Protein AF-A0A848LFN4-F1 (afdb_monomer)

Organism: NCBI:txid394095

Foldseek 3Di:
DDDDDDDDDDDDDDDDDDDDPDDPPPDDDPDDDPCVDDQPPVVVVLVVVLVVLLVVLVVCCVVVLDPPVVSVVLNVVSVVLVVVVVVCCVVVVNDDDPVRVVVSVVVVVVSVVVVVVSSVVSVVVVVVD

Radius of gyration: 28.33 Å; Cα contacts (8 Å, |Δi|>4): 30; chains: 1; bounding box: 35×71×81 Å

Mean predicted aligned error: 16.23 Å

Structure (mmCIF, N/CA/C/O backbone):
data_AF-A0A848LFN4-F1
#
_entry.id   AF-A0A848LFN4-F1
#
loop_
_atom_site.group_PDB
_atom_site.id
_atom_site.type_symbol
_atom_site.label_atom_id
_atom_site.label_alt_id
_atom_site.label_comp_id
_atom_site.label_asym_id
_atom_site.label_entity_id
_atom_site.label_seq_id
_atom_site.pdbx_PDB_ins_code
_atom_site.Cartn_x
_atom_site.Cartn_y
_atom_site.Cartn_z
_atom_site.occupancy
_atom_site.B_iso_or_equiv
_atom_site.auth_seq_id
_atom_site.auth_comp_id
_atom_site.auth_asym_id
_atom_site.auth_atom_id
_atom_site.pdbx_PDB_model_num
ATOM 1 N N . MET A 1 1 ? -17.391 47.658 -32.162 1.00 40.41 1 MET A N 1
ATOM 2 C CA . MET A 1 1 ? -16.770 47.814 -33.494 1.00 40.41 1 MET A CA 1
ATOM 3 C C . MET A 1 1 ? -16.634 46.442 -34.133 1.00 40.41 1 MET A C 1
ATOM 5 O O . MET A 1 1 ? -16.214 45.515 -33.455 1.00 40.41 1 MET A O 1
ATOM 9 N N . ARG A 1 2 ? -17.084 46.309 -35.384 1.00 47.34 2 ARG A N 1
ATOM 10 C CA . ARG A 1 2 ? -17.006 45.104 -36.225 1.00 47.34 2 ARG A CA 1
ATOM 11 C C . ARG A 1 2 ? -15.719 45.170 -37.042 1.00 47.34 2 ARG A C 1
ATOM 13 O O . ARG A 1 2 ? -15.503 46.227 -37.616 1.00 47.34 2 ARG A O 1
ATOM 20 N N . LEU A 1 3 ? -14.980 44.071 -37.189 1.00 41.88 3 LEU A N 1
ATOM 21 C CA . LEU A 1 3 ? -14.149 43.808 -38.372 1.00 41.88 3 LEU A CA 1
ATOM 22 C C . LEU A 1 3 ? -14.160 42.300 -38.662 1.00 41.88 3 LEU A C 1
ATOM 24 O O . LEU A 1 3 ? -13.658 41.482 -37.898 1.00 41.88 3 LEU A O 1
ATOM 28 N N . THR A 1 4 ? -14.833 41.969 -39.755 1.00 54.84 4 THR A N 1
ATOM 29 C CA . THR A 1 4 ? -14.909 40.672 -40.430 1.00 54.84 4 THR A CA 1
ATOM 30 C C . THR A 1 4 ? -13.743 40.486 -41.409 1.00 54.84 4 THR A C 1
ATOM 32 O O . THR A 1 4 ? -13.117 41.470 -41.804 1.00 54.84 4 THR A O 1
ATOM 35 N N . SER A 1 5 ? -13.624 39.252 -41.930 1.00 48.47 5 SER A N 1
ATOM 36 C CA . SER A 1 5 ? -12.953 38.801 -43.181 1.00 48.47 5 SER A CA 1
ATOM 37 C C . SER A 1 5 ? -11.565 38.170 -42.960 1.00 48.47 5 SER A C 1
ATOM 39 O O . SER A 1 5 ? -10.638 38.852 -42.554 1.00 48.47 5 SER A O 1
ATOM 41 N N . ALA A 1 6 ? -11.407 36.840 -43.007 1.00 55.69 6 ALA A N 1
ATOM 42 C CA . ALA A 1 6 ? -11.413 35.931 -44.169 1.00 55.69 6 ALA A CA 1
ATOM 43 C C . ALA A 1 6 ? 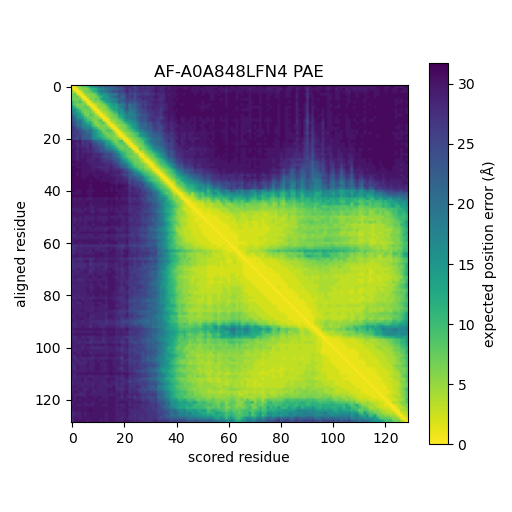-10.117 35.990 -44.997 1.00 55.69 6 ALA A C 1
ATOM 45 O O . ALA A 1 6 ? -9.879 36.980 -45.672 1.00 55.69 6 ALA A O 1
ATOM 46 N N . LEU A 1 7 ? -9.366 34.882 -45.050 1.00 47.06 7 LEU A N 1
ATOM 47 C CA . LEU A 1 7 ? -8.582 34.532 -46.235 1.00 47.06 7 LEU A CA 1
ATOM 48 C C . LEU A 1 7 ? -8.558 33.006 -46.416 1.00 47.06 7 LEU A C 1
ATOM 50 O O . LEU A 1 7 ? -8.087 32.255 -45.566 1.00 47.06 7 LEU A O 1
ATOM 54 N N . ARG A 1 8 ? -9.139 32.577 -47.537 1.00 59.47 8 ARG A N 1
ATOM 55 C CA . ARG A 1 8 ? -9.046 31.246 -48.134 1.00 59.47 8 ARG A CA 1
ATOM 56 C C . ARG A 1 8 ? -8.008 31.318 -49.253 1.00 59.47 8 ARG A C 1
ATOM 58 O O . ARG A 1 8 ? -8.162 32.168 -50.122 1.00 59.47 8 ARG A O 1
ATOM 65 N N . SER A 1 9 ? -7.069 30.381 -49.286 1.00 49.66 9 SER A N 1
ATOM 66 C CA . SER A 1 9 ? -6.341 29.925 -50.487 1.00 49.66 9 SER A CA 1
ATOM 67 C C . SER A 1 9 ? -5.454 28.751 -50.041 1.00 49.66 9 SER A C 1
ATOM 69 O O . SER A 1 9 ? -4.626 28.915 -49.157 1.00 49.66 9 SER A O 1
ATOM 71 N N . ALA A 1 10 ? -5.774 27.487 -50.336 1.00 53.97 10 ALA A N 1
ATOM 72 C CA . ALA A 1 10 ? -5.760 26.782 -51.624 1.00 53.97 10 ALA A CA 1
ATOM 73 C C . ALA A 1 10 ? -4.344 26.586 -52.199 1.00 53.97 10 ALA A C 1
ATOM 75 O O . ALA A 1 10 ? -3.650 27.568 -52.435 1.00 53.97 10 ALA A O 1
ATOM 76 N N . VAL A 1 11 ? -4.016 25.311 -52.481 1.00 48.22 11 VAL A N 1
ATOM 77 C CA . VAL A 1 11 ? -3.279 24.743 -53.643 1.00 48.22 11 VAL A CA 1
ATOM 78 C C . VAL A 1 11 ? -2.309 23.626 -53.190 1.00 48.22 11 VAL A C 1
ATOM 80 O O . VAL A 1 11 ? -1.370 23.881 -52.452 1.00 48.22 11 VAL A O 1
ATOM 83 N N . VAL A 1 12 ? -2.717 22.354 -53.313 1.00 43.66 12 VAL A N 1
ATOM 84 C CA . VAL A 1 12 ? -2.411 21.342 -54.366 1.00 43.66 12 VAL A CA 1
ATOM 85 C C . VAL A 1 12 ? -1.118 20.540 -54.125 1.00 43.66 12 VAL A C 1
ATOM 87 O O . VAL A 1 12 ? -0.016 21.066 -54.100 1.00 43.66 12 VAL A O 1
ATOM 90 N N . ALA A 1 13 ? -1.352 19.231 -53.983 1.00 52.31 13 ALA A N 1
ATOM 91 C CA . ALA A 1 13 ? -0.564 18.042 -54.312 1.00 52.31 13 ALA A CA 1
ATOM 92 C C . ALA A 1 13 ? 0.899 18.171 -54.786 1.00 52.31 13 ALA A C 1
ATOM 94 O O . ALA A 1 13 ? 1.169 18.702 -55.859 1.00 52.31 13 ALA A O 1
ATOM 95 N N . SER A 1 14 ? 1.772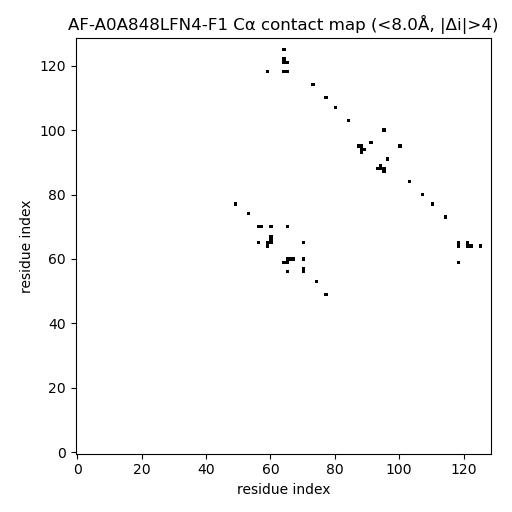 17.426 -54.096 1.00 51.28 14 SER A N 1
ATOM 96 C CA . SER A 1 14 ? 2.916 16.749 -54.714 1.00 51.28 14 SER A CA 1
ATOM 97 C C . SER A 1 14 ? 2.845 15.251 -54.432 1.00 51.28 14 SER A C 1
ATOM 99 O O . SER A 1 14 ? 2.794 14.791 -53.293 1.00 51.28 14 SER A O 1
ATOM 101 N N . LEU A 1 15 ? 2.778 14.531 -55.541 1.00 53.78 15 LEU A N 1
ATOM 102 C CA . LEU A 1 15 ? 2.780 13.095 -55.740 1.00 53.78 15 LEU A CA 1
ATOM 103 C C . LEU A 1 15 ? 4.195 12.515 -55.559 1.00 53.78 15 LEU A C 1
ATOM 105 O O . LEU A 1 15 ? 5.172 13.166 -55.911 1.00 53.78 15 LEU A O 1
ATOM 109 N N . LEU A 1 16 ? 4.229 11.237 -55.161 1.00 56.69 16 LEU A N 1
ATOM 110 C CA . LEU A 1 16 ? 5.280 10.236 -55.406 1.00 56.69 16 LEU A CA 1
ATOM 111 C C . LEU A 1 16 ? 6.582 10.355 -54.600 1.00 56.69 16 LEU A C 1
ATOM 113 O O . LEU A 1 16 ? 7.387 11.251 -54.803 1.00 56.69 16 LEU A O 1
ATOM 117 N N . LEU A 1 17 ? 6.857 9.321 -53.800 1.00 54.22 17 LEU A N 1
ATOM 118 C CA . LEU A 1 17 ? 7.865 8.313 -54.153 1.00 54.22 17 LEU A CA 1
ATOM 119 C C . LEU A 1 17 ? 7.759 7.136 -53.177 1.00 54.22 17 LEU A C 1
ATOM 121 O O . LEU A 1 17 ? 8.036 7.244 -51.986 1.00 54.22 17 LEU A O 1
ATOM 125 N N . ALA A 1 18 ? 7.310 6.007 -53.721 1.00 54.69 18 ALA A N 1
ATOM 126 C CA . ALA A 1 18 ? 7.386 4.703 -53.095 1.00 54.69 18 ALA A CA 1
ATOM 127 C C . ALA A 1 18 ? 8.856 4.358 -52.822 1.00 54.69 18 ALA A C 1
ATOM 129 O O . ALA A 1 18 ? 9.652 4.249 -53.754 1.00 54.69 18 ALA A O 1
ATOM 130 N N . THR A 1 19 ? 9.217 4.173 -51.556 1.00 61.72 19 THR A N 1
ATOM 131 C CA . THR A 1 19 ? 10.470 3.518 -51.190 1.00 61.72 19 THR A CA 1
ATOM 132 C C . THR A 1 19 ? 10.224 2.007 -51.173 1.00 61.72 19 THR A C 1
ATOM 134 O O . THR A 1 19 ? 9.380 1.538 -50.405 1.00 61.72 19 THR A O 1
ATOM 137 N N . PRO A 1 20 ? 10.909 1.202 -52.006 1.00 53.19 20 PRO A N 1
ATOM 138 C CA . PRO A 1 20 ? 10.940 -0.230 -51.775 1.00 53.19 20 PRO A CA 1
ATOM 139 C C . PRO A 1 20 ? 11.730 -0.444 -50.484 1.00 53.19 20 PRO A C 1
ATOM 141 O O . PRO A 1 20 ? 12.905 -0.084 -50.397 1.00 53.19 20 PRO A O 1
ATOM 144 N N . VAL A 1 21 ? 11.080 -0.989 -49.456 1.00 64.50 21 VAL A N 1
ATOM 145 C CA . VAL A 1 21 ? 11.810 -1.501 -48.300 1.00 64.50 21 VAL A CA 1
ATOM 146 C C . VAL A 1 21 ? 12.581 -2.721 -48.801 1.00 64.50 21 VAL A C 1
ATOM 148 O O . VAL A 1 21 ? 12.003 -3.731 -49.203 1.00 64.50 21 VAL A O 1
ATOM 151 N N . LEU A 1 22 ? 13.900 -2.575 -48.901 1.00 48.91 22 LEU A N 1
ATOM 152 C CA . LEU A 1 22 ? 14.788 -3.681 -49.206 1.00 48.91 22 LEU A CA 1
ATOM 153 C C . LEU A 1 22 ? 14.661 -4.681 -48.052 1.00 48.91 22 LEU A C 1
ATOM 155 O O . LEU A 1 22 ? 14.828 -4.317 -46.887 1.00 48.91 22 LEU A O 1
ATOM 159 N N . ALA A 1 23 ? 14.309 -5.917 -48.394 1.00 50.12 23 ALA A N 1
ATOM 160 C CA . ALA A 1 23 ? 14.214 -7.039 -47.482 1.00 50.12 23 ALA A CA 1
ATOM 161 C C . ALA A 1 23 ? 15.522 -7.197 -46.692 1.00 50.12 23 ALA A C 1
ATOM 163 O O . ALA A 1 23 ? 16.540 -7.636 -47.224 1.00 50.12 23 ALA A O 1
ATOM 164 N N . ALA A 1 24 ? 15.483 -6.849 -45.407 1.00 43.03 24 ALA A N 1
ATOM 165 C CA . ALA A 1 24 ? 16.432 -7.352 -44.432 1.00 43.03 24 ALA A CA 1
ATOM 166 C C . ALA A 1 24 ? 16.003 -8.781 -44.085 1.00 43.03 24 ALA A C 1
ATOM 168 O O . ALA A 1 24 ? 15.245 -9.020 -43.147 1.00 43.03 24 ALA A O 1
ATOM 169 N N . GLU A 1 25 ? 16.455 -9.732 -44.899 1.00 49.44 25 GLU A N 1
ATOM 170 C CA . GLU A 1 25 ? 16.495 -11.133 -44.511 1.00 49.44 25 GLU A CA 1
ATOM 171 C C . GLU A 1 25 ? 17.619 -11.304 -43.485 1.00 49.44 25 GLU A C 1
ATOM 173 O O . GLU A 1 25 ? 18.770 -11.590 -43.803 1.00 49.44 25 GLU A O 1
ATOM 178 N N . THR A 1 26 ? 17.279 -11.098 -42.219 1.00 46.00 26 THR A N 1
ATOM 179 C CA . THR A 1 26 ? 17.990 -11.721 -41.106 1.00 46.00 26 THR A CA 1
ATOM 180 C C . THR A 1 26 ? 16.978 -12.590 -40.391 1.00 46.00 26 THR A C 1
ATOM 182 O O . THR A 1 26 ? 16.208 -12.135 -39.548 1.00 46.00 26 THR A O 1
ATOM 185 N N . ALA A 1 27 ? 16.953 -13.859 -40.792 1.00 52.56 27 ALA A N 1
ATOM 186 C CA . ALA A 1 27 ? 16.223 -14.906 -40.106 1.00 52.56 27 ALA A CA 1
ATOM 187 C C . ALA A 1 27 ? 16.580 -14.887 -38.606 1.00 52.56 27 ALA A C 1
ATOM 189 O O . ALA A 1 27 ? 17.752 -15.069 -38.259 1.00 52.56 27 ALA A O 1
ATOM 190 N N . PRO A 1 28 ? 15.615 -14.699 -37.690 1.00 44.47 28 PRO A N 1
ATOM 191 C CA . PRO A 1 28 ? 15.839 -15.076 -36.312 1.00 44.47 28 PRO A CA 1
ATOM 192 C C . PRO A 1 28 ? 15.818 -16.604 -36.260 1.00 44.47 28 PRO A C 1
ATOM 194 O O . PRO A 1 28 ? 14.795 -17.238 -36.522 1.00 44.47 28 PRO A O 1
ATOM 197 N N . ALA A 1 29 ? 16.961 -17.205 -35.938 1.00 55.56 29 ALA A N 1
ATOM 198 C CA . ALA A 1 29 ? 17.020 -18.606 -35.554 1.00 55.56 29 ALA A CA 1
ATOM 199 C C . ALA A 1 29 ? 15.994 -18.863 -34.428 1.00 55.56 29 ALA A C 1
ATOM 201 O O . ALA A 1 29 ? 16.049 -18.177 -33.401 1.00 55.56 29 ALA A O 1
ATOM 202 N N . PRO A 1 30 ? 15.062 -19.826 -34.567 1.00 51.09 30 PRO A N 1
ATOM 203 C CA . PRO A 1 30 ? 14.217 -20.228 -33.457 1.00 51.09 30 PRO A CA 1
ATOM 204 C C . PRO A 1 30 ? 15.065 -21.061 -32.491 1.00 51.09 30 PRO A C 1
ATOM 206 O O . PRO A 1 30 ? 15.200 -22.274 -32.639 1.00 51.09 30 PRO A O 1
ATOM 209 N N . ALA A 1 31 ? 15.671 -20.405 -31.502 1.00 56.06 31 ALA A N 1
ATOM 210 C CA . ALA A 1 31 ? 16.250 -21.106 -30.365 1.00 56.06 31 ALA A CA 1
ATOM 211 C C . ALA A 1 31 ? 15.102 -21.663 -29.493 1.00 56.06 31 ALA A C 1
ATOM 213 O O . ALA A 1 31 ? 14.242 -20.895 -29.048 1.00 56.06 31 ALA A O 1
ATOM 214 N N . PRO A 1 32 ? 15.055 -22.985 -29.242 1.00 52.22 32 PRO A N 1
ATOM 215 C CA . PRO A 1 32 ? 14.046 -23.601 -28.399 1.00 52.22 32 PRO A CA 1
ATOM 216 C C . PRO A 1 32 ? 14.395 -23.297 -26.944 1.00 52.22 32 PRO A C 1
ATOM 218 O O . PRO A 1 32 ? 15.460 -23.659 -26.451 1.00 52.22 32 PRO A O 1
ATOM 221 N N . GLY A 1 33 ? 13.506 -22.604 -26.245 1.00 41.06 33 GLY A N 1
ATOM 222 C CA . GLY A 1 33 ? 13.788 -22.218 -24.869 1.00 41.06 33 GLY A CA 1
ATOM 223 C C . GLY A 1 33 ? 12.657 -21.455 -24.221 1.00 41.06 33 GLY A C 1
ATOM 224 O O . GLY A 1 33 ? 12.885 -20.437 -23.578 1.00 41.06 33 GLY A O 1
ATOM 225 N N . ALA A 1 34 ? 11.428 -21.941 -24.379 1.00 46.66 34 ALA A N 1
ATOM 226 C CA . ALA A 1 34 ? 10.371 -21.618 -23.441 1.00 46.66 34 ALA A CA 1
ATOM 227 C C . ALA A 1 34 ? 10.772 -22.182 -22.066 1.00 46.66 34 ALA A C 1
ATOM 229 O O . ALA A 1 34 ? 10.315 -23.248 -21.665 1.00 46.66 34 ALA A O 1
ATOM 230 N N . GLU A 1 35 ? 11.622 -21.467 -21.321 1.00 44.31 35 GLU A N 1
ATOM 231 C CA . GLU A 1 35 ? 11.800 -21.686 -19.886 1.00 44.31 35 GLU A CA 1
ATOM 232 C C . GLU A 1 35 ? 10.563 -21.113 -19.168 1.00 44.31 35 GLU A C 1
ATOM 234 O O . GLU A 1 35 ? 10.594 -20.151 -18.398 1.00 44.31 35 GLU A O 1
ATOM 239 N N . GLN A 1 36 ? 9.408 -21.714 -19.466 1.00 49.72 36 GLN A N 1
ATOM 240 C CA . GLN A 1 36 ? 8.170 -21.596 -18.708 1.00 49.72 36 GLN A CA 1
ATOM 241 C C . GLN A 1 36 ? 8.392 -22.289 -17.365 1.00 49.72 36 GLN A C 1
ATOM 243 O O . GLN A 1 36 ? 7.980 -23.422 -17.146 1.00 49.72 36 GLN A O 1
ATOM 248 N N . GLY A 1 37 ? 9.130 -21.636 -16.472 1.00 46.06 37 GLY A N 1
ATOM 249 C CA . GLY A 1 37 ? 9.658 -22.354 -15.322 1.00 46.06 37 GLY A CA 1
ATOM 250 C C . GLY A 1 37 ? 9.928 -21.533 -14.084 1.00 46.06 37 GLY A C 1
ATOM 251 O O . GLY A 1 37 ? 10.590 -22.058 -13.201 1.00 46.06 37 GLY A O 1
ATOM 252 N N . ARG A 1 38 ? 9.475 -20.272 -13.949 1.00 47.81 38 ARG A N 1
ATOM 253 C CA . ARG A 1 38 ? 9.714 -19.562 -12.670 1.00 47.81 38 ARG A CA 1
ATOM 254 C C . ARG A 1 38 ? 8.833 -18.364 -12.293 1.00 47.81 38 ARG A C 1
ATOM 256 O O . ARG A 1 38 ? 9.139 -17.691 -11.312 1.00 47.81 38 ARG A O 1
ATOM 263 N N . HIS A 1 39 ? 7.700 -18.113 -12.955 1.00 50.34 39 HIS A N 1
ATOM 264 C CA . HIS A 1 39 ? 6.920 -16.881 -12.706 1.00 50.34 39 HIS A CA 1
ATOM 265 C C . HIS A 1 39 ? 5.715 -17.003 -11.746 1.00 50.34 39 HIS A C 1
ATOM 267 O O . HIS A 1 39 ? 5.165 -15.984 -11.323 1.00 50.34 39 HIS A O 1
ATOM 273 N N . HIS A 1 40 ? 5.331 -18.200 -11.286 1.00 50.72 40 HIS A N 1
ATOM 274 C CA . HIS A 1 40 ? 4.125 -18.351 -10.447 1.00 50.72 40 HIS A CA 1
ATOM 275 C C . HIS A 1 40 ? 4.320 -18.134 -8.937 1.00 50.72 40 HIS A C 1
ATOM 277 O O . HIS A 1 40 ? 3.345 -17.930 -8.207 1.00 50.72 40 HIS A O 1
ATOM 283 N N . ARG A 1 41 ? 5.557 -18.137 -8.421 1.00 53.47 41 ARG A N 1
ATOM 284 C CA . ARG A 1 41 ? 5.781 -18.079 -6.960 1.00 53.47 41 ARG A CA 1
ATOM 285 C C . ARG A 1 41 ? 5.581 -16.678 -6.368 1.00 53.47 41 ARG A C 1
ATOM 287 O O . ARG A 1 41 ? 5.245 -16.552 -5.191 1.00 53.47 41 ARG A O 1
ATOM 294 N N . GLY A 1 42 ? 5.773 -15.630 -7.171 1.00 56.25 42 GLY A N 1
ATOM 295 C CA . GLY A 1 42 ? 5.640 -14.236 -6.735 1.00 56.25 42 GLY A CA 1
ATOM 296 C C . GLY A 1 42 ? 4.188 -13.781 -6.569 1.00 56.25 42 GLY A C 1
ATOM 297 O O . GLY A 1 42 ? 3.870 -13.121 -5.580 1.00 56.25 42 GLY A O 1
ATOM 298 N N . HIS A 1 43 ? 3.303 -14.179 -7.490 1.00 59.78 43 HIS A N 1
ATOM 299 C CA . HIS A 1 43 ? 1.901 -13.741 -7.506 1.00 59.78 43 HIS A CA 1
ATOM 300 C C . HIS A 1 43 ? 1.142 -14.218 -6.260 1.00 59.78 43 HIS A C 1
ATOM 302 O O . HIS A 1 43 ? 0.597 -13.408 -5.512 1.00 59.78 43 HIS A O 1
ATOM 308 N N . ARG A 1 44 ? 1.270 -15.512 -5.930 1.00 63.75 44 ARG A N 1
ATOM 309 C CA . ARG A 1 44 ? 0.638 -16.109 -4.741 1.00 63.75 44 ARG A CA 1
ATOM 310 C C . ARG A 1 44 ? 1.083 -15.467 -3.424 1.00 63.75 44 ARG A C 1
ATOM 312 O O . ARG A 1 44 ? 0.320 -15.436 -2.463 1.00 63.75 44 ARG A O 1
ATOM 319 N N . LYS A 1 45 ? 2.323 -14.963 -3.337 1.00 69.94 45 LYS A N 1
ATOM 320 C CA . LYS A 1 45 ? 2.809 -14.279 -2.125 1.00 69.94 45 LYS A CA 1
ATOM 321 C C . LYS A 1 45 ? 2.189 -12.895 -1.953 1.00 69.94 45 LYS A C 1
ATOM 323 O O . LYS A 1 45 ? 2.023 -12.471 -0.811 1.00 69.94 45 LYS A O 1
ATOM 328 N N . PHE A 1 46 ? 1.905 -12.186 -3.042 1.00 70.06 46 PHE A N 1
ATOM 329 C CA . PHE A 1 46 ? 1.274 -10.871 -2.968 1.00 70.06 46 PHE A CA 1
ATOM 330 C C . PHE A 1 46 ? -0.210 -11.001 -2.628 1.00 70.06 46 PHE A C 1
ATOM 332 O O . PHE A 1 46 ? -0.656 -10.358 -1.684 1.00 70.06 46 PHE A O 1
ATOM 339 N N . GLU A 1 47 ? -0.929 -11.904 -3.297 1.00 74.19 47 GLU A N 1
ATOM 340 C CA . GLU A 1 47 ? -2.353 -12.162 -3.034 1.00 74.19 47 GLU A CA 1
ATOM 341 C C . GLU A 1 47 ? -2.592 -12.539 -1.574 1.00 74.19 47 GLU A C 1
ATOM 343 O O . GLU A 1 47 ? -3.333 -11.859 -0.874 1.00 74.19 47 GLU A O 1
ATOM 348 N N . ARG A 1 48 ? -1.817 -13.491 -1.041 1.00 81.44 48 ARG A N 1
ATOM 349 C CA . ARG A 1 48 ? -1.895 -13.859 0.382 1.00 81.44 48 ARG A CA 1
ATOM 350 C C . ARG A 1 48 ? -1.613 -12.701 1.341 1.00 81.44 48 ARG A C 1
ATOM 352 O O . ARG A 1 48 ? -2.096 -12.709 2.474 1.00 81.44 48 ARG A O 1
ATOM 359 N N . LYS A 1 49 ? -0.768 -11.740 0.950 1.00 80.19 49 LYS A N 1
ATOM 360 C CA . LYS A 1 49 ? -0.479 -10.555 1.774 1.00 80.19 49 LYS A CA 1
ATOM 361 C C . LYS A 1 49 ? -1.612 -9.539 1.703 1.00 80.19 49 LYS A C 1
ATOM 363 O O . LYS A 1 49 ? -1.906 -8.936 2.731 1.00 80.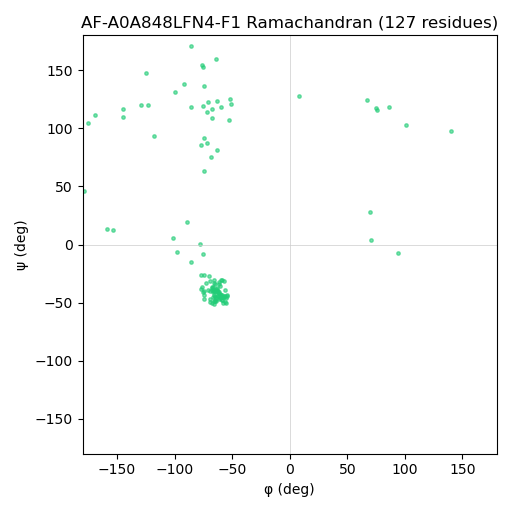19 49 LYS A O 1
ATOM 368 N N . PHE A 1 50 ? -2.213 -9.368 0.531 1.00 81.44 50 PHE A N 1
ATOM 369 C CA . PHE A 1 50 ? -3.345 -8.478 0.319 1.00 81.44 50 PHE A CA 1
ATOM 370 C C . PHE A 1 50 ? -4.591 -8.995 1.042 1.00 81.44 50 PHE A C 1
ATOM 372 O O . PHE A 1 50 ? -5.104 -8.296 1.903 1.00 81.44 50 PHE A O 1
ATOM 379 N N . GLU A 1 51 ? -4.950 -10.268 0.868 1.00 85.44 51 GLU A N 1
ATOM 380 C CA . GLU A 1 51 ? -6.054 -10.902 1.604 1.00 85.44 51 GLU A CA 1
ATOM 381 C C . GLU A 1 51 ? -5.878 -10.800 3.128 1.00 85.44 51 GLU A C 1
ATOM 383 O O . GLU A 1 51 ? -6.825 -10.596 3.885 1.00 85.44 51 GLU A O 1
ATOM 388 N N . ARG A 1 52 ? -4.641 -10.957 3.625 1.00 87.31 52 ARG A N 1
ATOM 389 C CA . ARG A 1 52 ? -4.357 -10.802 5.060 1.00 87.31 52 ARG A CA 1
ATOM 390 C C . ARG A 1 52 ? -4.599 -9.366 5.526 1.00 87.31 52 ARG A C 1
ATOM 392 O O . ARG A 1 52 ? -4.961 -9.168 6.682 1.00 87.31 52 ARG A O 1
ATOM 399 N N . MET A 1 53 ? -4.332 -8.384 4.674 1.00 85.06 53 MET A N 1
ATOM 400 C CA . MET A 1 53 ? -4.582 -6.980 4.968 1.00 85.06 53 MET A CA 1
ATOM 401 C C . MET A 1 53 ? -6.075 -6.662 4.904 1.00 85.06 53 MET A C 1
ATOM 403 O O . MET A 1 53 ? -6.565 -6.033 5.832 1.00 85.06 53 MET A O 1
ATOM 407 N N . GLU A 1 54 ? -6.797 -7.152 3.897 1.00 86.62 54 GLU A N 1
ATOM 408 C CA . GLU A 1 54 ? -8.256 -7.009 3.808 1.00 86.62 54 GLU A CA 1
ATOM 409 C C . GLU A 1 54 ? -8.936 -7.552 5.059 1.00 86.62 54 GLU A C 1
ATOM 411 O O . GLU A 1 54 ? -9.626 -6.805 5.739 1.00 86.62 54 GLU A O 1
ATOM 416 N N . ARG A 1 55 ? -8.601 -8.780 5.477 1.00 89.94 55 ARG A N 1
ATOM 417 C CA . ARG A 1 55 ? -9.132 -9.354 6.725 1.00 89.94 55 ARG A CA 1
ATOM 418 C C . ARG A 1 55 ? -8.834 -8.509 7.965 1.00 89.94 55 ARG A C 1
ATOM 420 O O . ARG A 1 55 ? -9.598 -8.541 8.923 1.00 89.94 55 ARG A O 1
ATOM 427 N N . ARG A 1 56 ? -7.707 -7.788 7.995 1.00 87.12 56 ARG A N 1
ATOM 428 C CA . ARG A 1 56 ? -7.376 -6.880 9.109 1.00 87.12 56 ARG A CA 1
ATOM 429 C C . ARG A 1 56 ? -8.213 -5.609 9.069 1.00 87.12 56 ARG A C 1
ATOM 431 O O . ARG A 1 56 ? -8.614 -5.151 10.130 1.00 87.12 56 ARG A O 1
ATOM 438 N N . LEU A 1 57 ? -8.449 -5.061 7.880 1.00 86.75 57 LEU A N 1
ATOM 439 C CA . LEU A 1 57 ? -9.326 -3.910 7.689 1.00 86.75 57 LEU A CA 1
ATOM 440 C C . LEU A 1 57 ? -10.766 -4.281 8.051 1.00 86.75 57 LEU A C 1
ATOM 442 O O . LEU A 1 57 ? -11.362 -3.594 8.867 1.00 86.75 57 LEU A O 1
ATOM 446 N N . ASP A 1 58 ? -11.273 -5.412 7.558 1.00 88.12 58 ASP A N 1
ATOM 447 C CA . ASP A 1 58 ? -12.626 -5.896 7.862 1.00 88.12 58 ASP A CA 1
ATOM 448 C C . ASP A 1 58 ? -12.812 -6.123 9.362 1.00 88.12 58 ASP A C 1
ATOM 450 O O . ASP A 1 58 ? -13.780 -5.655 9.954 1.00 88.12 58 ASP A O 1
ATOM 454 N N . ARG A 1 59 ? -11.832 -6.764 10.010 1.00 87.81 59 ARG A N 1
ATOM 455 C CA . ARG A 1 59 ? -11.842 -6.938 11.463 1.00 87.81 59 ARG A CA 1
ATOM 456 C C . ARG A 1 59 ? -11.837 -5.600 12.200 1.00 87.81 59 ARG A C 1
ATOM 458 O O . ARG A 1 59 ? -12.569 -5.451 13.169 1.00 87.81 59 ARG A O 1
ATOM 465 N N . ALA A 1 60 ? -11.041 -4.634 11.752 1.00 86.06 60 ALA A N 1
ATOM 466 C CA . ALA A 1 60 ? -11.020 -3.305 12.351 1.00 86.06 60 ALA A CA 1
ATOM 467 C C . ALA A 1 60 ? -12.346 -2.553 12.157 1.00 86.06 60 ALA A C 1
ATOM 469 O O . ALA A 1 60 ? -12.724 -1.787 13.038 1.00 86.06 60 ALA A O 1
ATOM 470 N N . VAL A 1 61 ? -13.076 -2.799 11.064 1.00 88.88 61 VAL A N 1
ATOM 471 C CA . VAL A 1 61 ? -14.438 -2.278 10.884 1.00 88.88 61 VAL A CA 1
ATOM 472 C C . VAL A 1 61 ? -15.419 -2.950 11.838 1.00 88.88 61 VAL A C 1
ATOM 474 O O . VAL A 1 61 ? -16.173 -2.259 12.515 1.00 88.88 61 VAL A O 1
ATOM 477 N N . SER A 1 62 ? -15.386 -4.281 11.956 1.00 86.06 62 SER A N 1
ATOM 478 C CA . SER A 1 62 ? -16.247 -5.008 12.902 1.00 86.06 62 SER A CA 1
ATOM 479 C C . SER A 1 62 ? -15.980 -4.621 14.359 1.00 86.06 62 SER A C 1
ATOM 481 O O . SER A 1 62 ? -16.903 -4.573 15.162 1.00 86.06 62 SER A O 1
ATOM 483 N N . GLU A 1 63 ? -14.728 -4.316 14.701 1.00 85.06 63 GLU A N 1
ATOM 484 C CA . GLU A 1 63 ? -14.328 -3.805 16.018 1.00 85.06 63 GLU A CA 1
ATOM 485 C C . GLU A 1 63 ? -14.641 -2.301 16.194 1.00 85.06 63 GLU A C 1
ATOM 487 O O . GLU A 1 63 ? -14.324 -1.723 17.230 1.00 85.06 63 GLU A O 1
ATOM 492 N N . GLY A 1 64 ? -15.231 -1.641 15.189 1.00 81.44 64 GLY A N 1
ATOM 493 C CA . GLY A 1 64 ? -15.579 -0.216 15.207 1.00 81.44 64 GLY A CA 1
ATOM 494 C C . GLY A 1 64 ? -14.383 0.741 15.137 1.00 81.44 64 GLY A C 1
ATOM 495 O O . GLY A 1 64 ? -14.560 1.954 15.2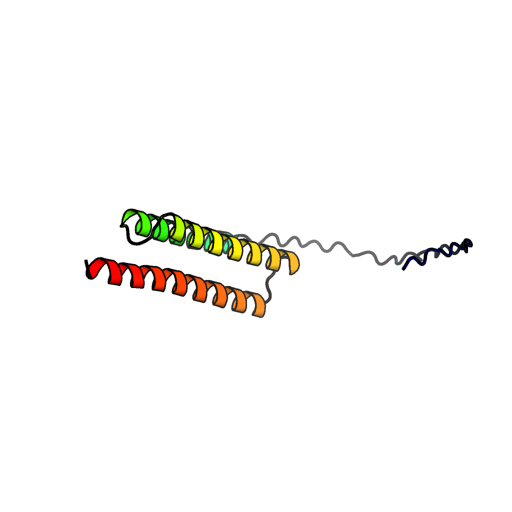26 1.00 81.44 64 GLY A O 1
ATOM 496 N N . ARG A 1 65 ? -13.162 0.216 14.986 1.00 83.56 65 ARG A N 1
ATOM 497 C CA . ARG A 1 65 ? -11.904 0.983 14.924 1.00 83.56 65 ARG A CA 1
ATOM 498 C C . ARG A 1 65 ? -11.720 1.708 13.595 1.00 83.56 65 ARG A C 1
ATOM 500 O O . ARG A 1 65 ? -11.012 2.707 13.531 1.00 83.56 65 ARG A O 1
ATOM 507 N N . LEU A 1 66 ? -12.328 1.197 12.530 1.00 85.81 66 LEU A N 1
ATOM 508 C CA . LEU A 1 66 ? -12.392 1.838 11.219 1.00 85.81 66 LEU A CA 1
ATOM 509 C C . LEU A 1 66 ? -13.844 1.961 10.781 1.00 85.81 66 LEU A C 1
ATOM 511 O O . LEU A 1 66 ? -14.664 1.088 11.052 1.00 85.81 66 LEU A O 1
ATOM 515 N N . THR A 1 67 ? -14.152 3.021 10.046 1.00 87.75 67 THR A N 1
ATOM 516 C CA . THR A 1 67 ? -15.408 3.075 9.297 1.00 87.75 67 THR A CA 1
ATOM 517 C C . THR A 1 67 ? -15.307 2.209 8.041 1.00 87.75 67 THR A C 1
ATOM 519 O O . THR A 1 67 ? -14.219 2.007 7.493 1.00 87.75 67 THR A O 1
ATOM 522 N N . GLN A 1 68 ? -16.450 1.732 7.545 1.00 87.00 68 GLN A N 1
ATOM 523 C CA . GLN A 1 68 ? -16.517 0.991 6.282 1.00 87.00 68 GLN A CA 1
ATOM 524 C C . GLN A 1 68 ? -15.879 1.791 5.130 1.00 87.00 68 GLN A C 1
ATOM 526 O O . GLN A 1 68 ? -15.061 1.260 4.386 1.00 87.00 68 GLN A O 1
ATOM 531 N N . ALA A 1 69 ? -16.160 3.098 5.059 1.00 88.38 69 ALA A N 1
ATOM 532 C CA . ALA A 1 69 ? -15.609 3.987 4.040 1.00 88.38 69 ALA A CA 1
ATOM 533 C C . ALA A 1 69 ? -14.074 4.099 4.102 1.00 88.38 69 ALA A C 1
ATOM 535 O O . ALA A 1 69 ? -13.415 4.069 3.065 1.00 88.38 69 ALA A O 1
ATOM 536 N N . GLU A 1 70 ? -13.484 4.199 5.297 1.00 86.62 70 GLU A N 1
ATOM 537 C CA . GLU A 1 70 ? -12.023 4.242 5.450 1.00 86.62 70 GLU A CA 1
ATOM 538 C C . GLU A 1 70 ? -11.381 2.904 5.051 1.00 86.62 70 GLU A C 1
ATOM 540 O O . GLU A 1 70 ? -10.357 2.880 4.367 1.00 86.62 70 GLU A O 1
ATOM 545 N N . ALA A 1 71 ? -11.990 1.777 5.432 1.00 89.19 71 ALA A N 1
ATOM 546 C CA . ALA A 1 71 ? -11.515 0.461 5.016 1.00 89.19 71 ALA A CA 1
ATOM 547 C C . ALA A 1 71 ? -11.559 0.294 3.491 1.00 89.19 71 ALA A C 1
ATOM 549 O O . ALA A 1 71 ? -10.588 -0.187 2.902 1.00 89.19 71 ALA A O 1
ATOM 550 N N . ASP A 1 72 ? -12.636 0.739 2.848 1.00 91.06 72 ASP A N 1
ATOM 551 C CA . ASP A 1 72 ? -12.792 0.677 1.396 1.00 91.06 72 ASP A CA 1
ATOM 552 C C . ASP A 1 72 ? -11.791 1.591 0.673 1.00 91.06 72 ASP A C 1
ATOM 554 O O . ASP A 1 72 ? -11.217 1.192 -0.343 1.00 91.06 72 ASP A O 1
ATOM 558 N N . GLN A 1 73 ? -11.474 2.765 1.233 1.00 91.12 73 GLN A N 1
ATOM 559 C CA . GLN A 1 73 ? -10.390 3.616 0.728 1.00 91.12 73 GLN A CA 1
ATOM 560 C C . GLN A 1 73 ? -9.035 2.903 0.778 1.00 91.12 73 GLN A C 1
ATOM 562 O O . GLN A 1 73 ? -8.307 2.896 -0.216 1.00 91.12 73 GLN A O 1
ATOM 567 N N . PHE A 1 74 ? -8.700 2.247 1.894 1.00 91.06 74 PHE A N 1
ATOM 568 C CA . PHE A 1 74 ? -7.450 1.491 1.993 1.00 91.06 74 PHE A CA 1
ATOM 569 C C . PHE A 1 74 ? -7.410 0.305 1.024 1.00 91.06 74 PHE A C 1
ATOM 571 O O . PHE A 1 74 ? -6.370 0.045 0.414 1.00 91.06 74 PHE A O 1
ATOM 578 N N . LYS A 1 75 ? -8.530 -0.398 0.828 1.00 90.19 75 LYS A N 1
ATOM 579 C CA . LYS A 1 75 ? -8.629 -1.463 -0.180 1.00 90.19 75 LYS A CA 1
ATOM 580 C C . LYS A 1 75 ? -8.394 -0.911 -1.586 1.00 90.19 75 LYS A C 1
ATOM 582 O O . LYS A 1 75 ? -7.570 -1.462 -2.315 1.00 90.19 75 LYS A O 1
ATOM 587 N N . ALA A 1 76 ? -9.034 0.203 -1.939 1.00 92.19 76 ALA A N 1
ATOM 588 C CA . ALA A 1 76 ? -8.875 0.848 -3.239 1.00 92.19 76 ALA A CA 1
ATOM 589 C C . ALA A 1 76 ? -7.433 1.329 -3.484 1.00 92.19 76 ALA A C 1
ATOM 591 O O . ALA A 1 76 ? -6.881 1.083 -4.555 1.00 92.19 76 ALA A O 1
ATOM 592 N N . GLU A 1 77 ? -6.788 1.958 -2.495 1.00 89.06 77 GLU A N 1
ATOM 593 C CA . GLU A 1 77 ? -5.371 2.351 -2.577 1.00 89.06 77 GLU A CA 1
ATOM 594 C C . GLU A 1 77 ? -4.458 1.133 -2.796 1.00 89.06 77 GLU A C 1
ATOM 596 O O . GLU A 1 77 ? -3.562 1.158 -3.643 1.00 89.06 77 GLU A O 1
ATOM 601 N N . GLY A 1 78 ? -4.704 0.037 -2.075 1.00 87.69 78 GLY A N 1
ATOM 602 C CA . GLY A 1 78 ? -3.930 -1.192 -2.223 1.00 87.69 78 GLY A CA 1
ATOM 603 C C . GLY A 1 78 ? -4.133 -1.887 -3.577 1.00 87.69 78 GLY A C 1
ATOM 604 O O . GLY A 1 78 ? -3.168 -2.419 -4.134 1.00 87.69 78 GLY A O 1
ATOM 605 N N . LEU A 1 79 ? -5.352 -1.857 -4.129 1.00 89.38 79 LEU A N 1
ATOM 606 C CA . LEU A 1 79 ? -5.644 -2.348 -5.480 1.00 89.38 79 LEU A CA 1
ATOM 607 C C . LEU A 1 79 ? -4.934 -1.508 -6.543 1.00 89.38 79 LEU A C 1
ATOM 609 O O . LEU A 1 79 ? -4.265 -2.080 -7.401 1.00 89.38 79 LEU A O 1
ATOM 613 N N . LYS A 1 80 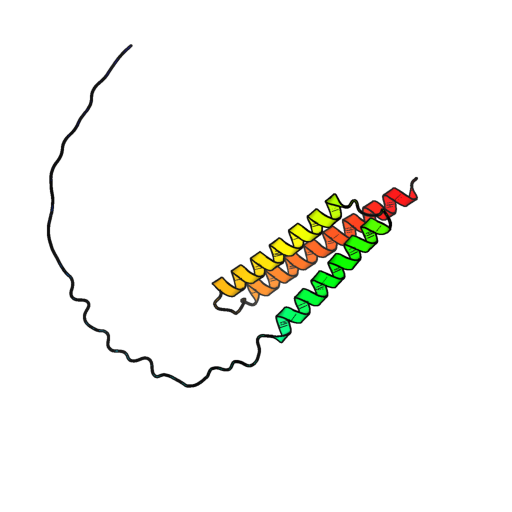? -4.970 -0.175 -6.434 1.00 90.44 80 LYS A N 1
ATOM 614 C CA . LYS A 1 80 ? -4.229 0.718 -7.339 1.00 90.44 80 LYS A CA 1
ATOM 615 C C . LYS A 1 80 ? -2.734 0.410 -7.342 1.00 90.44 80 LYS A C 1
ATOM 617 O O . LYS A 1 80 ? -2.148 0.252 -8.407 1.00 90.44 80 LYS A O 1
ATOM 622 N N . LEU A 1 81 ? -2.122 0.214 -6.170 1.00 87.31 81 LEU A N 1
ATOM 623 C CA . LEU A 1 81 ? -0.705 -0.169 -6.093 1.00 87.31 81 LEU A CA 1
ATOM 624 C C . LEU A 1 81 ? -0.414 -1.511 -6.787 1.00 87.31 81 LEU A C 1
ATOM 626 O O . LEU A 1 81 ? 0.652 -1.694 -7.378 1.00 87.31 81 LEU A O 1
ATOM 630 N N . ARG A 1 82 ? -1.348 -2.468 -6.712 1.00 85.94 82 ARG A N 1
ATOM 631 C CA . ARG A 1 82 ? -1.237 -3.759 -7.406 1.00 85.94 82 ARG A CA 1
ATOM 632 C C . ARG A 1 82 ? -1.312 -3.576 -8.919 1.00 85.94 82 ARG A C 1
ATOM 634 O O . ARG A 1 82 ? -0.525 -4.196 -9.633 1.00 85.94 82 ARG A O 1
ATOM 641 N N . GLU A 1 83 ? -2.250 -2.769 -9.395 1.00 89.69 83 GLU A N 1
ATOM 642 C CA . GLU A 1 83 ? -2.419 -2.478 -10.818 1.00 89.69 83 GLU A CA 1
ATOM 643 C C . GLU A 1 83 ? -1.215 -1.726 -11.378 1.00 89.69 83 GLU A C 1
ATOM 645 O O . GLU A 1 83 ? -0.674 -2.142 -12.398 1.00 89.69 83 GLU A O 1
ATOM 650 N N . GLU A 1 84 ? -0.705 -0.721 -10.664 1.00 87.69 84 GLU A N 1
ATOM 651 C CA . GLU A 1 84 ? 0.540 -0.031 -11.017 1.00 87.69 84 GLU A CA 1
ATOM 652 C C . GLU A 1 84 ? 1.712 -1.008 -11.126 1.00 87.69 84 GLU A C 1
ATOM 654 O O . GLU A 1 84 ? 2.480 -0.957 -12.084 1.00 87.69 84 GLU A O 1
ATOM 659 N N . LEU A 1 85 ? 1.845 -1.938 -10.175 1.00 84.69 85 LEU A N 1
ATOM 660 C CA . LEU A 1 85 ? 2.896 -2.952 -10.218 1.00 84.69 85 LEU A CA 1
ATOM 661 C C . LEU A 1 85 ? 2.749 -3.883 -11.424 1.00 84.69 85 LEU A C 1
ATOM 663 O O . LEU A 1 85 ? 3.748 -4.288 -12.023 1.00 84.69 85 LEU A O 1
ATOM 667 N N . LYS A 1 86 ? 1.511 -4.260 -11.751 1.00 86.38 86 LYS A N 1
ATOM 668 C CA . LYS A 1 86 ? 1.205 -5.104 -12.905 1.00 86.38 86 LYS A CA 1
ATOM 669 C C . LYS A 1 86 ? 1.555 -4.369 -14.199 1.00 86.38 86 LYS A C 1
ATOM 671 O O . LYS A 1 86 ? 2.312 -4.918 -14.990 1.00 86.38 86 LYS A O 1
ATOM 676 N N . ALA A 1 87 ? 1.121 -3.119 -14.342 1.00 88.38 87 ALA A N 1
ATOM 677 C CA . ALA A 1 87 ? 1.420 -2.268 -15.488 1.00 88.38 87 ALA A CA 1
ATOM 678 C C . ALA A 1 87 ? 2.928 -2.024 -15.646 1.00 88.38 87 ALA A C 1
ATOM 680 O O . ALA A 1 87 ? 3.462 -2.172 -16.738 1.00 88.38 87 ALA A O 1
ATOM 681 N N . GLN A 1 88 ? 3.651 -1.734 -14.557 1.00 85.44 88 GLN A N 1
ATOM 682 C CA . GLN A 1 88 ? 5.111 -1.584 -14.588 1.00 85.44 88 GLN A CA 1
ATOM 683 C C . GLN A 1 88 ? 5.810 -2.875 -15.009 1.00 85.44 88 GLN A C 1
ATOM 685 O O . GLN A 1 88 ? 6.773 -2.837 -15.769 1.00 85.44 88 GLN A O 1
ATOM 690 N N . ARG A 1 89 ? 5.327 -4.029 -14.536 1.00 86.06 89 ARG A N 1
ATOM 691 C CA . ARG A 1 89 ? 5.868 -5.324 -14.948 1.00 86.06 89 ARG A CA 1
ATOM 692 C C . ARG A 1 89 ? 5.600 -5.594 -16.426 1.00 86.06 89 ARG A C 1
ATOM 694 O O . ARG A 1 89 ? 6.496 -6.088 -17.096 1.00 86.06 89 ARG A O 1
ATOM 701 N N . GLU A 1 90 ? 4.395 -5.317 -16.910 1.00 87.06 90 GLU A N 1
ATOM 702 C CA . GLU A 1 90 ? 4.022 -5.496 -18.318 1.00 87.06 90 GLU A CA 1
ATOM 703 C C . GLU A 1 90 ? 4.842 -4.571 -19.224 1.00 87.06 90 GLU A C 1
ATOM 705 O O . GLU A 1 90 ? 5.446 -5.044 -20.183 1.00 87.06 90 GLU A O 1
ATOM 710 N N . ALA A 1 91 ? 4.978 -3.294 -18.854 1.00 86.12 91 ALA A N 1
ATOM 711 C CA . ALA A 1 91 ? 5.816 -2.322 -19.556 1.00 86.12 91 ALA A CA 1
ATOM 712 C C . ALA A 1 91 ? 7.306 -2.710 -19.563 1.00 86.12 91 ALA A C 1
ATOM 714 O O . ALA A 1 91 ? 8.008 -2.441 -20.532 1.00 86.12 91 ALA A O 1
ATOM 715 N N . ALA A 1 92 ? 7.790 -3.373 -18.508 1.00 84.19 92 ALA A N 1
ATOM 716 C CA . ALA A 1 92 ? 9.165 -3.859 -18.396 1.00 84.19 92 ALA A CA 1
ATOM 717 C C . ALA A 1 92 ? 9.368 -5.286 -18.958 1.00 84.19 92 ALA A C 1
ATOM 719 O O . ALA A 1 92 ? 10.326 -5.969 -18.598 1.00 84.19 92 ALA A O 1
ATOM 720 N N . GLY A 1 93 ? 8.459 -5.782 -19.807 1.00 83.25 93 GLY A N 1
ATOM 721 C CA . GLY A 1 93 ? 8.621 -7.081 -20.476 1.00 83.25 93 GLY A CA 1
ATOM 722 C C . GLY A 1 93 ? 8.507 -8.292 -19.541 1.00 83.25 93 GLY A C 1
ATOM 723 O O . GLY A 1 93 ? 9.117 -9.332 -19.772 1.00 83.25 93 GLY A O 1
ATOM 724 N N . GLY A 1 94 ? 7.750 -8.172 -18.449 1.00 80.19 94 GLY A N 1
ATOM 725 C CA . GLY A 1 94 ? 7.520 -9.250 -17.484 1.00 80.19 94 GLY A CA 1
ATOM 726 C C . GLY A 1 94 ? 8.472 -9.249 -16.285 1.00 80.19 94 GLY A C 1
ATOM 727 O O . GLY A 1 94 ? 8.233 -9.991 -15.321 1.00 80.19 94 GLY A O 1
ATOM 728 N N . GLN A 1 95 ? 9.503 -8.396 -16.279 1.00 81.12 95 GLN A N 1
ATOM 729 C CA . GLN A 1 95 ? 10.481 -8.307 -15.195 1.00 81.12 95 GLN A CA 1
ATOM 730 C C . GLN A 1 95 ? 10.669 -6.868 -14.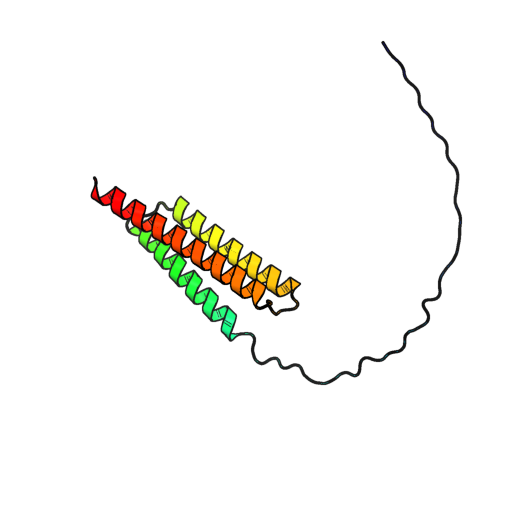718 1.00 81.12 95 GLN A C 1
ATOM 732 O O . GLN A 1 95 ? 11.104 -5.999 -15.453 1.00 81.12 95 GLN A O 1
ATOM 737 N N . LEU A 1 96 ? 10.392 -6.626 -13.436 1.00 82.19 96 LEU A N 1
ATOM 738 C CA . LEU A 1 96 ? 10.715 -5.341 -12.814 1.00 82.19 96 LEU A CA 1
ATOM 739 C C . LEU A 1 96 ? 12.219 -5.260 -12.567 1.00 82.19 96 LEU A C 1
ATOM 741 O O . LEU A 1 96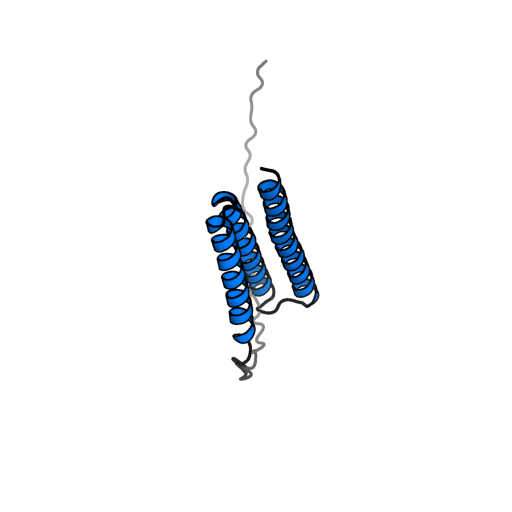 ? 12.783 -6.225 -12.026 1.00 82.19 96 LEU A O 1
ATOM 745 N N . THR A 1 97 ? 12.813 -4.107 -12.872 1.00 86.19 97 THR A N 1
ATOM 746 C CA . THR A 1 97 ? 14.195 -3.786 -12.490 1.00 86.19 97 THR A CA 1
ATOM 747 C C . THR A 1 97 ? 14.323 -3.719 -10.969 1.00 86.19 97 THR A C 1
ATOM 749 O O . THR A 1 97 ? 13.327 -3.553 -10.254 1.00 86.19 97 THR A O 1
ATOM 752 N N . ASP A 1 98 ? 15.535 -3.851 -10.435 1.00 86.44 98 ASP A N 1
ATOM 753 C CA . ASP A 1 98 ? 15.723 -3.803 -8.982 1.00 86.44 98 ASP A CA 1
ATOM 754 C C . ASP A 1 98 ? 15.338 -2.438 -8.397 1.00 86.44 98 ASP A C 1
ATOM 756 O O . ASP A 1 98 ? 14.621 -2.399 -7.397 1.00 86.44 98 ASP A O 1
ATOM 760 N N . ALA A 1 99 ? 15.634 -1.342 -9.104 1.00 87.38 99 ALA A N 1
ATOM 761 C CA . ALA A 1 99 ? 15.170 -0.003 -8.738 1.00 87.38 99 ALA A CA 1
ATOM 762 C C . ALA A 1 99 ? 13.629 0.095 -8.678 1.00 87.38 99 ALA A C 1
ATOM 764 O O . ALA A 1 99 ? 13.070 0.636 -7.724 1.00 87.38 99 ALA A O 1
ATOM 765 N N . GLN A 1 100 ? 12.910 -0.487 -9.648 1.00 84.00 100 GLN A N 1
ATOM 766 C CA . GLN A 1 100 ? 11.439 -0.523 -9.630 1.00 84.00 100 GLN A CA 1
ATOM 767 C C . GLN A 1 100 ? 10.900 -1.371 -8.469 1.00 84.00 100 GLN A C 1
ATOM 769 O O . GLN A 1 100 ? 9.906 -1.016 -7.829 1.00 84.00 100 GLN A O 1
ATOM 774 N N . ARG A 1 101 ? 11.553 -2.499 -8.161 1.00 85.94 101 ARG A N 1
ATOM 775 C CA . ARG A 1 101 ? 11.179 -3.346 -7.018 1.00 85.94 101 ARG A CA 1
ATOM 776 C C . ARG A 1 101 ? 11.397 -2.629 -5.695 1.00 85.94 101 ARG A C 1
ATOM 778 O O . ARG A 1 101 ? 10.577 -2.803 -4.794 1.00 85.94 101 ARG A O 1
ATOM 785 N N . GLU A 1 102 ? 12.481 -1.878 -5.555 1.00 88.75 102 GLU A N 1
ATOM 786 C CA . GLU A 1 102 ? 12.776 -1.087 -4.361 1.00 88.75 102 GLU A CA 1
ATOM 787 C C . GLU A 1 102 ? 11.762 0.034 -4.179 1.00 88.75 102 GLU A C 1
ATOM 789 O O . GLU A 1 102 ? 11.093 0.059 -3.146 1.00 88.75 102 GLU A O 1
ATOM 794 N N . ALA A 1 103 ? 11.515 0.833 -5.219 1.00 88.12 103 ALA A N 1
ATOM 795 C CA . ALA A 1 103 ? 10.487 1.870 -5.196 1.00 88.12 103 ALA A CA 1
ATOM 796 C C . ALA A 1 103 ? 9.109 1.300 -4.808 1.00 88.12 103 ALA A C 1
ATOM 798 O O . ALA A 1 103 ? 8.410 1.840 -3.950 1.00 88.12 103 ALA A O 1
ATOM 799 N N . MET A 1 104 ? 8.723 0.149 -5.368 1.00 85.44 104 MET A N 1
ATOM 800 C CA . MET A 1 104 ? 7.470 -0.515 -4.997 1.00 85.44 104 MET A CA 1
ATOM 801 C C . MET A 1 104 ? 7.477 -1.022 -3.546 1.00 85.44 104 MET A C 1
ATOM 803 O O . MET A 1 104 ? 6.468 -0.932 -2.841 1.00 85.44 104 MET A O 1
ATOM 807 N N . ARG A 1 105 ? 8.596 -1.579 -3.068 1.00 87.25 105 ARG A N 1
ATOM 808 C CA . ARG A 1 105 ? 8.724 -2.021 -1.670 1.00 87.25 105 ARG A CA 1
ATOM 809 C C . ARG A 1 105 ? 8.565 -0.849 -0.712 1.00 87.25 105 ARG A C 1
ATOM 811 O O . ARG A 1 105 ? 7.902 -1.026 0.309 1.00 87.25 105 ARG A O 1
ATOM 818 N N . GLU A 1 106 ? 9.136 0.304 -1.029 1.00 91.81 106 GLU A N 1
ATOM 819 C CA . GLU A 1 106 ? 9.001 1.525 -0.238 1.00 91.81 106 GLU A CA 1
ATOM 820 C C . GLU A 1 106 ? 7.564 2.036 -0.233 1.00 91.81 106 GLU A C 1
ATOM 822 O O . GLU A 1 106 ? 6.998 2.210 0.846 1.00 91.81 106 GLU A O 1
ATOM 827 N N . ARG A 1 107 ? 6.917 2.140 -1.403 1.00 88.56 107 ARG A N 1
ATOM 828 C CA . ARG A 1 107 ? 5.494 2.515 -1.504 1.00 88.56 107 ARG A CA 1
ATOM 829 C C . ARG A 1 107 ? 4.603 1.592 -0.670 1.00 88.56 107 ARG A C 1
ATOM 831 O O . ARG A 1 107 ? 3.784 2.060 0.116 1.00 88.56 107 ARG A O 1
ATOM 838 N N . MET A 1 108 ? 4.812 0.276 -0.757 1.00 86.00 108 MET A N 1
ATOM 839 C CA . MET A 1 108 ? 4.065 -0.702 0.045 1.00 86.00 108 MET A CA 1
ATOM 840 C C . MET A 1 108 ? 4.357 -0.602 1.548 1.00 86.00 108 MET A C 1
ATOM 842 O O . MET A 1 108 ? 3.480 -0.910 2.358 1.00 86.00 108 MET A O 1
ATOM 846 N N . ARG A 1 109 ? 5.580 -0.236 1.950 1.00 89.50 109 ARG A N 1
ATOM 847 C CA . ARG A 1 109 ? 5.924 -0.005 3.363 1.00 89.50 109 ARG A CA 1
ATOM 848 C C . ARG A 1 109 ? 5.226 1.246 3.883 1.00 89.50 109 ARG A C 1
ATOM 850 O O . ARG A 1 109 ? 4.554 1.152 4.904 1.00 89.50 109 ARG A O 1
ATOM 857 N N . ALA A 1 110 ? 5.318 2.354 3.153 1.00 92.12 110 ALA A N 1
ATOM 858 C CA . ALA A 1 110 ? 4.658 3.609 3.496 1.00 92.12 110 ALA A CA 1
ATOM 859 C C . ALA A 1 110 ? 3.139 3.424 3.619 1.00 92.12 110 ALA A C 1
ATOM 861 O O . ALA A 1 110 ? 2.544 3.819 4.617 1.00 92.12 110 ALA A O 1
ATOM 862 N N . PHE A 1 111 ? 2.526 2.718 2.665 1.00 89.00 111 PHE A N 1
ATOM 863 C CA . PHE A 1 111 ? 1.105 2.387 2.710 1.00 89.00 111 PHE A CA 1
ATOM 864 C C . PHE A 1 111 ? 0.729 1.560 3.951 1.00 89.00 111 PHE A C 1
ATOM 866 O O . PHE A 1 111 ? -0.233 1.880 4.647 1.00 89.00 111 PHE A O 1
ATOM 873 N N . ARG A 1 112 ? 1.509 0.527 4.298 1.00 87.56 112 ARG A N 1
ATOM 874 C CA . ARG A 1 112 ? 1.248 -0.264 5.515 1.00 87.56 112 ARG A CA 1
ATOM 875 C C . ARG A 1 112 ? 1.387 0.550 6.792 1.00 87.56 112 ARG A C 1
ATOM 877 O O . ARG A 1 112 ? 0.592 0.348 7.705 1.00 87.56 112 ARG A O 1
ATOM 884 N N . GLU A 1 113 ? 2.384 1.424 6.873 1.00 91.88 113 GLU A N 1
ATOM 885 C CA . GLU A 1 113 ? 2.545 2.298 8.034 1.00 91.88 113 GLU A CA 1
ATOM 886 C C . GLU A 1 113 ? 1.406 3.317 8.122 1.00 91.88 113 GLU A C 1
ATOM 888 O O . GLU A 1 113 ? 0.900 3.522 9.217 1.00 91.88 113 GLU A O 1
ATOM 893 N N . LYS A 1 114 ? 0.909 3.849 6.995 1.00 89.62 114 LYS A N 1
ATOM 894 C CA . LYS A 1 114 ? -0.298 4.696 6.947 1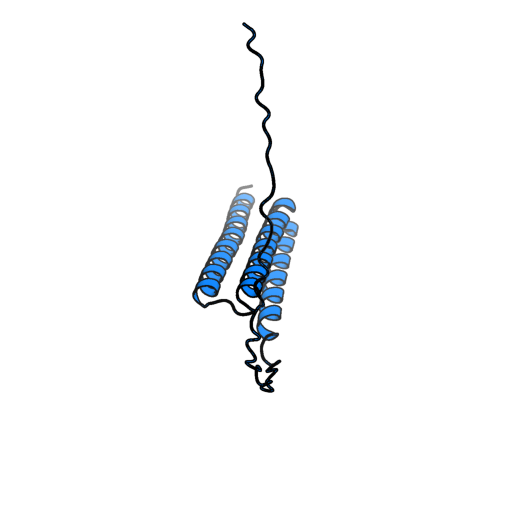.00 89.62 114 LYS A CA 1
ATOM 895 C C . LYS A 1 114 ? -1.534 3.966 7.483 1.00 89.62 114 LYS A C 1
ATOM 897 O O . LYS A 1 114 ? -2.244 4.499 8.328 1.00 89.62 114 LYS A O 1
ATOM 902 N N . VAL A 1 115 ? -1.775 2.728 7.046 1.00 86.50 115 VAL A N 1
ATOM 903 C CA . VAL A 1 115 ? -2.889 1.907 7.563 1.00 86.50 115 VAL A CA 1
ATOM 904 C C . VAL A 1 115 ? -2.722 1.658 9.064 1.00 86.50 115 VAL A C 1
ATOM 906 O O . VAL A 1 115 ? -3.662 1.793 9.841 1.00 86.50 115 VAL A O 1
ATOM 909 N N . LYS A 1 116 ? -1.511 1.304 9.498 1.00 88.00 116 LYS A N 1
ATOM 910 C CA . LYS A 1 116 ? -1.213 1.007 10.902 1.00 88.00 116 LYS A CA 1
ATOM 911 C C . LYS A 1 116 ? -1.323 2.240 11.799 1.00 88.00 116 LYS A C 1
ATOM 913 O O . LYS A 1 116 ? -1.794 2.110 12.926 1.00 88.00 116 LYS A O 1
ATOM 918 N N . SER A 1 117 ? -0.878 3.406 11.340 1.00 88.88 117 SER A N 1
ATOM 919 C CA . SER A 1 117 ? -0.994 4.655 12.090 1.00 88.88 117 SER A CA 1
ATOM 920 C C . SER A 1 117 ? -2.448 5.099 12.185 1.00 88.88 117 SER A C 1
ATOM 922 O O . SER A 1 117 ? -2.870 5.475 13.273 1.00 88.88 117 SER A O 1
ATOM 924 N N . ALA A 1 118 ? -3.229 4.959 11.108 1.00 85.50 118 ALA A N 1
ATOM 925 C CA . ALA A 1 118 ? -4.667 5.211 11.127 1.00 85.50 118 ALA A CA 1
ATOM 926 C C . ALA A 1 118 ? -5.375 4.318 12.155 1.00 85.50 118 ALA A C 1
ATOM 928 O O . ALA A 1 118 ? -6.105 4.825 12.999 1.00 85.50 118 ALA A O 1
ATOM 929 N N . LEU A 1 119 ? -5.077 3.014 12.164 1.00 84.38 119 LEU A N 1
ATOM 930 C CA . LEU A 1 119 ? -5.609 2.079 13.161 1.00 84.38 119 LEU A CA 1
ATOM 931 C C . LEU A 1 119 ? -5.247 2.492 14.595 1.00 84.38 119 LEU A C 1
ATOM 933 O O . LEU A 1 119 ? -6.128 2.618 15.438 1.00 84.38 119 LEU A O 1
ATOM 937 N N . LYS A 1 120 ? -3.967 2.781 14.860 1.00 85.56 120 LYS A N 1
ATOM 938 C CA . LYS A 1 120 ? -3.509 3.203 16.194 1.00 85.56 120 LYS A CA 1
ATOM 939 C C . LYS A 1 120 ? -4.124 4.524 16.654 1.00 85.56 120 LYS A C 1
ATOM 941 O O . LYS A 1 120 ? -4.425 4.678 17.833 1.00 85.56 120 LYS A O 1
ATOM 946 N N . ALA A 1 121 ? -4.261 5.495 15.753 1.00 83.00 121 ALA A N 1
ATOM 947 C CA . ALA A 1 121 ? -4.858 6.787 16.073 1.00 83.00 121 ALA A CA 1
ATOM 948 C C . ALA A 1 121 ? -6.326 6.618 16.483 1.00 83.00 121 ALA A C 1
ATOM 950 O O . ALA A 1 121 ? -6.770 7.248 17.441 1.00 83.00 121 ALA A O 1
ATOM 951 N N . LYS A 1 122 ? -7.050 5.722 15.806 1.00 78.00 122 LYS A N 1
ATOM 952 C CA . LYS A 1 122 ? -8.442 5.395 16.126 1.00 78.00 122 LYS A CA 1
ATOM 953 C C . LYS A 1 122 ? -8.570 4.603 17.429 1.00 78.00 122 LYS A C 1
ATOM 955 O O . LYS A 1 122 ? -9.443 4.927 18.228 1.00 78.00 122 LYS A O 1
ATOM 960 N N . ASP A 1 123 ? -7.654 3.669 17.702 1.00 75.00 123 ASP A N 1
ATOM 961 C CA . ASP A 1 123 ? -7.573 2.974 18.999 1.00 75.00 123 ASP A CA 1
ATOM 962 C C . ASP A 1 123 ? -7.410 3.973 20.160 1.00 75.00 123 ASP A C 1
ATOM 964 O O . ASP A 1 123 ? -8.095 3.884 21.178 1.00 75.00 123 ASP A O 1
ATOM 968 N N . ALA A 1 124 ? -6.536 4.970 19.993 1.00 73.69 124 ALA A N 1
ATOM 969 C CA . ALA A 1 124 ? -6.309 6.008 20.997 1.00 73.69 124 ALA A CA 1
ATOM 970 C C . ALA A 1 124 ? -7.490 6.988 21.144 1.00 73.69 124 ALA A C 1
ATOM 972 O O . ALA A 1 124 ? -7.660 7.577 22.211 1.00 73.69 124 ALA A O 1
ATOM 973 N N . GLN A 1 125 ? -8.289 7.185 20.090 1.00 64.81 125 GLN A N 1
ATOM 974 C CA . GLN A 1 125 ? -9.508 8.000 20.138 1.00 64.81 125 GLN A CA 1
ATOM 975 C C . GLN A 1 125 ? -10.664 7.273 20.834 1.00 64.81 125 GLN A C 1
ATOM 977 O O . GLN A 1 125 ? -11.394 7.912 21.584 1.00 64.81 125 GLN A O 1
ATOM 982 N N . GLN A 1 126 ? -10.803 5.957 20.650 1.00 61.19 126 GLN A N 1
ATOM 983 C CA . GLN A 1 126 ? -11.831 5.163 21.334 1.00 61.19 126 GLN A CA 1
ATOM 984 C C . GLN A 1 126 ? -11.588 5.015 22.841 1.00 61.19 126 GLN A C 1
ATOM 986 O O . GLN A 1 126 ? -12.547 4.937 23.591 1.00 61.19 126 GLN A O 1
ATOM 991 N N . GLN A 1 127 ? -10.334 5.000 23.305 1.00 60.22 127 GLN A N 1
ATOM 992 C CA . GLN A 1 127 ? -10.011 4.882 24.739 1.00 60.22 127 GLN A CA 1
ATOM 993 C C . GLN A 1 127 ? -10.242 6.166 25.556 1.00 60.22 127 GLN A C 1
ATOM 995 O O . GLN A 1 127 ? -10.086 6.147 26.774 1.00 60.22 127 GLN A O 1
ATOM 1000 N N . LYS A 1 128 ? -10.544 7.294 24.900 1.00 59.25 128 LYS A N 1
ATOM 1001 C CA . LYS A 1 128 ? -10.792 8.595 25.550 1.00 59.25 128 LYS A CA 1
ATOM 1002 C C . LYS A 1 128 ? -12.280 8.943 25.675 1.00 59.25 128 LYS A C 1
ATOM 1004 O O . LYS A 1 128 ? -12.593 10.063 26.076 1.00 59.25 128 LYS A O 1
ATOM 1009 N N . LEU A 1 129 ? -13.158 8.015 25.307 1.00 51.00 129 LEU A N 1
ATOM 1010 C CA . LEU A 1 129 ? -14.612 8.084 25.449 1.00 51.00 129 LEU A CA 1
ATOM 1011 C C . LEU A 1 129 ? -15.054 7.064 26.498 1.00 51.00 129 LEU A C 1
ATOM 1013 O O . LEU A 1 129 ? -16.001 7.394 27.240 1.00 51.00 129 LEU A O 1
#

Sequence (129 aa):
MRLTSALRSAVVASLLLATPVLAAETAPAPAPGAEQGRHHRGHRKFERKFERMERRLDRAVSEGRLTQAEADQFKAEGLKLREELKAQREAAGGQLTDAQREAMRERMRAFREKVKSALKAKDAQQQKL

Secondary structure (DSSP, 8-state):
-----------------PPP-----------------SSHHHHHHHHHHHHHHHHHHHHHHHTTSS-HHHHHHHHHHHHHHHHHHHHHHHHTTT---HHHHHHHHHHHHHHHHHHHHHHHHHHHHHTT-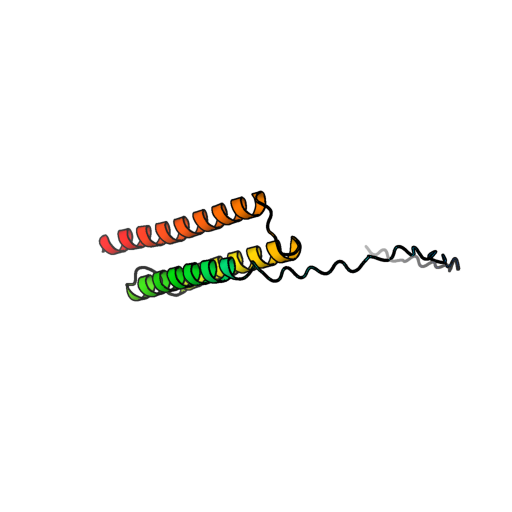

pLDDT: mean 73.01, std 17.23, range [40.41, 92.19]

Solvent-accessible surface area (backbone atoms only — not comparable to full-atom values): 8156 Å² total; per-residue (Å²): 138,89,86,85,86,91,86,88,81,91,85,83,89,87,81,87,79,88,74,80,80,75,83,80,85,69,80,77,78,86,75,90,70,86,76,86,74,77,78,70,71,61,57,59,56,50,51,59,52,50,54,54,45,50,55,50,41,52,47,31,32,76,70,66,49,34,52,68,68,59,41,51,50,53,50,52,55,54,49,50,54,51,50,52,52,49,50,50,19,58,76,46,76,73,48,66,51,70,69,55,50,47,54,49,51,49,53,54,47,53,51,50,49,51,54,51,49,52,47,52,53,34,52,60,55,61,75,76,111

Nearest PDB structures (foldseek):
  4v8p-assembly3_EO  TM=6.599E-01  e=4.544E+00  Tetrahymena thermophila
  4v8p-assembly4_GO  TM=4.212E-01  e=2.037E+00  Tetrahymena thermophila
  4v8p-assembly1_BO  TM=3.374E-01  e=1.169E+00  Tetrahymena thermophila
  5sw8-assembly1_B  TM=3.574E-01  e=5.141E+00  Homo sapiens